Protein AF-A0A3Z6QTY6-F1 (afdb_monomer_lite)

Radius of gyration: 16.27 Å; chains: 1; bounding box: 41×30×44 Å

Structure (mmCIF, N/CA/C/O backbone):
data_AF-A0A3Z6QTY6-F1
#
_entry.id   AF-A0A3Z6QTY6-F1
#
loop_
_atom_site.group_PDB
_atom_site.id
_atom_site.type_symbol
_atom_site.label_atom_id
_atom_site.label_alt_id
_atom_site.label_comp_id
_atom_site.label_asym_id
_atom_site.label_entity_id
_atom_site.label_seq_id
_atom_site.pdbx_PDB_ins_code
_atom_site.Cartn_x
_atom_site.Cartn_y
_atom_site.Cartn_z
_atom_site.occupancy
_atom_site.B_iso_or_equiv
_atom_site.auth_seq_id
_atom_site.auth_comp_id
_atom_site.auth_asym_id
_atom_site.auth_atom_id
_atom_site.pdbx_PDB_model_num
ATOM 1 N N . MET A 1 1 ? -10.763 -1.299 5.923 1.00 86.25 1 MET A N 1
ATOM 2 C CA . MET A 1 1 ? -10.414 -2.490 5.107 1.00 86.25 1 MET A CA 1
ATOM 3 C C . MET A 1 1 ? -10.251 -2.168 3.622 1.00 86.25 1 MET A C 1
ATOM 5 O O . MET A 1 1 ? -9.162 -2.380 3.117 1.00 86.25 1 MET A O 1
ATOM 9 N N . ILE A 1 2 ? -11.251 -1.582 2.944 1.00 91.81 2 ILE A N 1
ATOM 10 C CA . ILE A 1 2 ? -11.185 -1.235 1.501 1.00 91.81 2 ILE A CA 1
ATOM 11 C C . ILE A 1 2 ? -9.894 -0.488 1.117 1.00 91.81 2 ILE A C 1
ATOM 13 O O . ILE A 1 2 ? -9.228 -0.863 0.162 1.00 91.81 2 ILE A O 1
ATOM 17 N N . ARG A 1 3 ? -9.487 0.508 1.915 1.00 92.56 3 ARG A N 1
ATOM 18 C CA . ARG A 1 3 ? -8.241 1.267 1.697 1.00 92.56 3 ARG A CA 1
ATOM 19 C C . ARG A 1 3 ? -6.980 0.387 1.667 1.00 92.56 3 ARG A C 1
ATOM 21 O O . ARG A 1 3 ? -6.098 0.636 0.862 1.00 92.56 3 ARG A O 1
ATOM 28 N N . LEU A 1 4 ? -6.897 -0.646 2.511 1.00 95.50 4 LEU A N 1
ATOM 29 C CA . LEU A 1 4 ? -5.756 -1.575 2.525 1.00 95.50 4 LEU A CA 1
ATOM 30 C C . LEU A 1 4 ? -5.748 -2.474 1.282 1.00 95.50 4 LEU A C 1
ATOM 32 O O . LEU A 1 4 ? -4.689 -2.709 0.714 1.00 95.50 4 LEU A O 1
ATOM 36 N N . ILE A 1 5 ? -6.925 -2.923 0.836 1.00 96.12 5 ILE A N 1
ATOM 37 C CA . ILE A 1 5 ? -7.081 -3.712 -0.396 1.00 96.12 5 ILE A CA 1
ATOM 38 C C . ILE A 1 5 ? -6.661 -2.885 -1.617 1.00 96.12 5 ILE A C 1
ATOM 40 O O . ILE A 1 5 ? -5.994 -3.395 -2.515 1.00 96.12 5 ILE A O 1
ATOM 44 N N . GLU A 1 6 ? -7.013 -1.599 -1.652 1.00 97.00 6 GLU A N 1
ATOM 45 C CA . GLU A 1 6 ? -6.607 -0.718 -2.748 1.00 97.00 6 GLU A CA 1
ATOM 46 C C . GLU A 1 6 ? -5.093 -0.446 -2.734 1.00 97.00 6 GLU A C 1
ATOM 48 O O . GLU A 1 6 ? -4.463 -0.517 -3.788 1.00 97.00 6 GLU A O 1
ATOM 53 N N . ILE A 1 7 ? -4.483 -0.217 -1.561 1.00 97.94 7 ILE A N 1
ATOM 54 C CA . ILE A 1 7 ? -3.017 -0.122 -1.428 1.00 97.94 7 ILE A CA 1
ATOM 55 C C . ILE A 1 7 ? -2.346 -1.399 -1.948 1.00 97.94 7 ILE A C 1
ATOM 57 O O . ILE A 1 7 ? -1.421 -1.308 -2.753 1.00 97.94 7 ILE A O 1
ATOM 61 N N . TYR A 1 8 ? -2.832 -2.572 -1.531 1.00 97.69 8 TYR A N 1
ATOM 62 C CA . TYR A 1 8 ? -2.327 -3.867 -1.991 1.00 97.69 8 TYR A CA 1
ATOM 63 C C . TYR A 1 8 ? -2.406 -3.993 -3.516 1.00 97.69 8 TYR A C 1
ATOM 65 O O . TYR A 1 8 ? -1.406 -4.249 -4.177 1.00 97.69 8 TYR A O 1
ATOM 73 N N . SER A 1 9 ? -3.578 -3.711 -4.088 1.00 97.44 9 SER A N 1
ATOM 74 C CA . SER A 1 9 ? -3.812 -3.807 -5.534 1.00 97.44 9 SER A CA 1
ATOM 75 C C . SER A 1 9 ? -2.893 -2.877 -6.334 1.00 97.44 9 SER A C 1
ATOM 77 O O . SER A 1 9 ? -2.427 -3.232 -7.416 1.00 97.44 9 SER A O 1
ATOM 79 N N . ARG A 1 10 ? -2.612 -1.676 -5.812 1.00 97.31 10 ARG A N 1
ATOM 80 C CA . ARG A 1 10 ? -1.684 -0.732 -6.449 1.00 97.31 10 ARG A CA 1
ATOM 81 C C . ARG A 1 10 ? -0.230 -1.186 -6.336 1.00 97.31 10 ARG A C 1
ATOM 83 O O . ARG A 1 10 ? 0.507 -1.005 -7.301 1.00 97.31 10 ARG A O 1
ATOM 90 N N . LEU A 1 11 ? 0.174 -1.785 -5.214 1.00 96.62 11 LEU A N 1
ATOM 91 C CA . LEU A 1 11 ? 1.508 -2.376 -5.065 1.00 96.62 11 LEU A CA 1
ATOM 92 C C . LEU A 1 11 ? 1.722 -3.532 -6.043 1.00 96.62 11 LEU A C 1
ATOM 94 O O . LEU A 1 11 ? 2.727 -3.534 -6.743 1.00 96.62 11 LEU A O 1
ATOM 98 N N . GLU A 1 12 ? 0.761 -4.447 -6.161 1.00 97.12 12 GLU A N 1
ATOM 99 C CA . GLU A 1 12 ? 0.795 -5.551 -7.135 1.00 97.12 12 GLU A CA 1
ATOM 100 C C . GLU A 1 12 ? 0.923 -5.034 -8.577 1.00 97.12 12 GLU A C 1
ATOM 102 O O . GLU A 1 12 ? 1.688 -5.561 -9.382 1.00 97.12 12 GLU A O 1
ATOM 107 N N . ALA A 1 13 ? 0.227 -3.943 -8.915 1.00 96.06 13 ALA A N 1
ATOM 108 C CA . ALA A 1 13 ? 0.350 -3.320 -10.232 1.00 96.06 13 ALA A CA 1
ATOM 109 C C . ALA A 1 13 ? 1.740 -2.699 -10.478 1.00 96.06 13 ALA A C 1
ATOM 111 O O . ALA A 1 13 ? 2.226 -2.708 -11.613 1.00 96.06 13 ALA A O 1
ATOM 112 N N . VAL A 1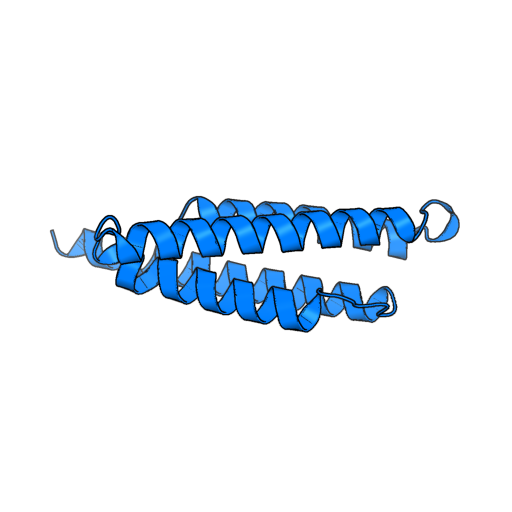 14 ? 2.375 -2.142 -9.440 1.00 94.56 14 VAL A N 1
ATOM 113 C CA . VAL A 1 14 ? 3.758 -1.645 -9.512 1.00 94.56 14 VAL A CA 1
ATOM 114 C C . VAL A 1 14 ? 4.733 -2.812 -9.657 1.00 94.56 14 VAL A C 1
ATOM 116 O O . VAL A 1 14 ? 5.593 -2.754 -10.532 1.00 94.56 14 VAL A O 1
ATOM 119 N N . ASP A 1 15 ? 4.568 -3.874 -8.869 1.00 95.31 15 ASP A N 1
ATOM 120 C CA . ASP A 1 15 ? 5.408 -5.074 -8.909 1.00 95.31 15 ASP A CA 1
ATOM 121 C C . ASP A 1 15 ? 5.360 -5.763 -10.274 1.00 95.31 15 ASP A C 1
ATOM 123 O O . ASP A 1 15 ? 6.396 -5.970 -10.903 1.00 95.31 15 ASP A O 1
ATOM 127 N N . GLY A 1 16 ? 4.157 -5.994 -10.810 1.00 93.69 16 GLY A N 1
ATOM 128 C CA . GLY A 1 16 ? 3.985 -6.581 -12.136 1.00 93.69 16 GLY A CA 1
ATOM 129 C C . GLY A 1 16 ? 4.635 -5.742 -13.240 1.00 93.69 16 GLY A C 1
ATOM 130 O O . GLY A 1 16 ? 5.260 -6.283 -14.152 1.00 93.69 16 GLY A O 1
ATOM 131 N N . PHE A 1 17 ? 4.556 -4.411 -13.147 1.00 92.25 17 PHE A N 1
ATOM 132 C CA . PHE A 1 17 ? 5.255 -3.533 -14.087 1.00 92.25 17 PHE A CA 1
ATOM 133 C C . PHE A 1 17 ? 6.778 -3.633 -13.941 1.00 92.25 17 PHE A C 1
ATOM 135 O O . PHE A 1 17 ? 7.501 -3.664 -14.937 1.00 92.25 17 PHE A O 1
ATOM 142 N N . LEU A 1 18 ? 7.271 -3.716 -12.710 1.00 91.75 18 LEU A N 1
ATOM 143 C CA . LEU A 1 18 ? 8.693 -3.805 -12.414 1.00 91.75 18 LEU A CA 1
ATOM 144 C C . LEU A 1 18 ? 9.282 -5.154 -12.862 1.00 91.75 18 LEU A C 1
ATOM 146 O O . LEU A 1 18 ? 10.363 -5.186 -13.450 1.00 91.75 18 LEU A O 1
ATOM 150 N N . ALA A 1 19 ? 8.535 -6.248 -12.709 1.00 92.19 19 ALA A N 1
ATOM 151 C CA . ALA A 1 19 ? 8.886 -7.560 -13.243 1.00 92.19 19 ALA A CA 1
ATOM 152 C C . ALA A 1 19 ? 9.035 -7.539 -14.775 1.00 92.19 19 ALA A C 1
ATOM 154 O O . ALA A 1 19 ? 10.005 -8.083 -15.306 1.00 92.19 19 ALA A O 1
ATOM 155 N N . LEU A 1 20 ? 8.130 -6.859 -15.492 1.00 90.81 20 LEU A N 1
ATOM 156 C CA . LEU A 1 20 ? 8.240 -6.680 -16.946 1.00 90.81 20 LEU A CA 1
ATOM 157 C C . LEU A 1 20 ? 9.491 -5.882 -17.334 1.00 90.81 20 LEU A C 1
ATOM 159 O O . LEU A 1 20 ? 10.190 -6.256 -18.276 1.00 90.81 20 LEU A O 1
ATOM 163 N N . MET A 1 21 ? 9.808 -4.819 -16.588 1.00 90.31 21 MET A N 1
ATOM 164 C CA . MET A 1 21 ? 11.025 -4.033 -16.811 1.00 90.31 21 MET A CA 1
ATOM 165 C C . MET A 1 21 ? 12.300 -4.854 -16.610 1.00 90.31 21 MET A C 1
ATOM 167 O O . MET A 1 21 ? 13.227 -4.735 -17.403 1.00 90.31 21 MET A O 1
ATOM 171 N N . LEU A 1 22 ? 12.349 -5.701 -15.579 1.00 89.06 22 LEU A N 1
ATOM 172 C CA . LEU A 1 22 ? 13.498 -6.573 -15.323 1.00 89.06 22 LEU A CA 1
ATOM 173 C C . LEU A 1 22 ? 13.672 -7.644 -16.409 1.00 89.06 22 LEU A C 1
ATOM 175 O O . LEU A 1 22 ? 14.800 -8.017 -16.721 1.00 89.06 22 LEU A O 1
ATOM 179 N N . GLN A 1 23 ? 12.575 -8.128 -16.999 1.00 89.81 23 GLN A N 1
ATOM 180 C CA . GLN A 1 23 ? 12.619 -9.102 -18.094 1.00 89.81 23 GLN A CA 1
ATOM 181 C C . GLN A 1 23 ? 13.013 -8.475 -19.437 1.00 89.81 23 GLN A C 1
ATOM 183 O O . GLN A 1 23 ? 13.622 -9.149 -20.267 1.00 89.81 23 GLN A O 1
ATOM 188 N N . GLN A 1 24 ? 12.643 -7.214 -19.678 1.00 87.62 24 GLN A N 1
ATOM 189 C CA . GLN A 1 24 ? 12.826 -6.542 -20.968 1.00 87.62 24 GLN A CA 1
ATOM 190 C C . GLN A 1 24 ? 13.324 -5.097 -20.796 1.00 87.62 24 GLN A C 1
ATOM 192 O O . GLN A 1 24 ? 12.636 -4.158 -21.205 1.00 87.62 24 GLN A O 1
ATOM 197 N N . PRO A 1 25 ? 14.519 -4.882 -20.219 1.00 80.94 25 PRO A N 1
ATOM 198 C CA . PRO A 1 25 ? 14.984 -3.548 -19.831 1.00 80.94 25 PRO A CA 1
ATOM 199 C C . PRO A 1 25 ? 15.069 -2.565 -21.005 1.00 80.94 25 PRO A C 1
ATOM 201 O O . PRO A 1 25 ? 14.819 -1.378 -20.827 1.00 80.94 25 PRO A O 1
ATOM 204 N N . GLU A 1 26 ? 15.335 -3.046 -22.223 1.00 83.88 26 GLU A N 1
ATOM 205 C CA . GLU A 1 26 ? 15.425 -2.191 -23.417 1.00 83.88 26 GLU A CA 1
ATOM 206 C C . GLU A 1 26 ? 14.071 -1.631 -23.888 1.00 83.88 26 GLU A C 1
ATOM 208 O O . GLU A 1 26 ? 14.025 -0.616 -24.584 1.00 83.88 26 GLU A O 1
ATOM 213 N N . ASN A 1 27 ? 12.957 -2.247 -23.477 1.00 82.06 27 ASN A N 1
ATOM 214 C CA . ASN A 1 27 ? 11.608 -1.861 -23.901 1.00 82.06 27 ASN A CA 1
ATOM 215 C C . ASN A 1 27 ? 10.948 -0.827 -22.976 1.00 82.06 27 ASN A C 1
ATOM 217 O O . ASN A 1 27 ? 9.880 -0.303 -23.303 1.00 82.06 27 ASN A O 1
ATOM 221 N N . TYR A 1 28 ? 11.561 -0.508 -21.833 1.00 82.38 28 TYR A N 1
ATOM 222 C CA . TYR A 1 28 ? 10.953 0.348 -20.820 1.00 82.38 28 TYR A CA 1
ATOM 223 C C . TYR A 1 28 ? 11.860 1.502 -20.410 1.00 82.38 28 TYR A C 1
ATOM 225 O O . TYR A 1 28 ? 13.038 1.342 -20.113 1.00 82.38 28 TYR A O 1
ATOM 233 N N . ARG A 1 29 ? 11.275 2.700 -20.330 1.00 80.62 29 ARG A N 1
ATOM 234 C CA . ARG A 1 29 ? 11.968 3.882 -19.807 1.00 80.62 29 ARG A CA 1
ATOM 235 C C . ARG A 1 29 ? 11.867 3.906 -18.285 1.00 80.62 29 ARG A C 1
ATOM 237 O O . ARG A 1 29 ? 10.756 3.904 -17.760 1.00 80.62 29 ARG A O 1
ATOM 244 N N . GLU A 1 30 ? 12.999 4.047 -17.597 1.00 80.38 30 GLU A N 1
ATOM 245 C CA . GLU A 1 30 ? 13.078 4.163 -16.126 1.00 80.38 30 GLU A CA 1
ATOM 246 C C . GLU A 1 30 ? 12.156 5.244 -15.548 1.00 80.38 30 GLU A C 1
ATOM 248 O O . GLU A 1 30 ? 11.557 5.071 -14.489 1.00 80.38 30 GLU A O 1
ATOM 253 N N . ARG A 1 31 ? 11.944 6.339 -16.284 1.00 84.50 31 ARG A N 1
ATOM 254 C CA . ARG A 1 31 ? 11.013 7.394 -15.867 1.00 84.50 31 ARG A CA 1
ATOM 255 C C . ARG A 1 31 ? 9.592 6.876 -15.601 1.00 84.50 31 ARG A C 1
ATOM 257 O O . ARG A 1 31 ? 8.924 7.384 -14.712 1.00 84.50 31 ARG A O 1
ATOM 264 N N . ILE A 1 32 ? 9.132 5.855 -16.329 1.00 87.38 32 ILE A N 1
ATOM 265 C CA . ILE A 1 32 ? 7.766 5.334 -16.183 1.00 87.38 32 ILE A CA 1
ATOM 266 C C . ILE A 1 32 ? 7.578 4.657 -14.821 1.00 87.38 32 ILE A C 1
ATOM 268 O O . ILE A 1 32 ? 6.532 4.838 -14.198 1.00 87.38 32 ILE A O 1
ATOM 272 N N . ILE A 1 33 ? 8.564 3.888 -14.341 1.00 89.12 33 ILE A N 1
ATOM 273 C CA . ILE A 1 33 ? 8.464 3.275 -13.009 1.00 89.12 33 ILE A CA 1
ATOM 274 C C . ILE A 1 33 ? 8.555 4.338 -11.914 1.00 89.12 33 ILE A C 1
ATOM 276 O O . ILE A 1 33 ? 7.790 4.279 -10.955 1.00 89.12 33 ILE A O 1
ATOM 280 N N . HIS A 1 34 ? 9.401 5.354 -12.094 1.00 88.19 34 HIS A N 1
ATOM 281 C CA . HIS A 1 34 ? 9.482 6.475 -11.162 1.00 88.19 34 HIS A CA 1
ATOM 282 C C . HIS A 1 34 ? 8.137 7.209 -11.036 1.00 88.19 34 HIS A C 1
ATOM 284 O O . HIS A 1 34 ? 7.641 7.385 -9.928 1.00 88.19 34 HIS A O 1
ATOM 290 N N . ASP A 1 35 ? 7.497 7.564 -12.154 1.00 90.88 35 ASP A N 1
ATOM 291 C CA . ASP A 1 35 ? 6.199 8.253 -12.143 1.00 90.88 35 ASP A CA 1
ATOM 292 C C . ASP A 1 35 ? 5.105 7.400 -11.467 1.00 90.88 35 ASP A C 1
ATOM 294 O O . ASP A 1 35 ? 4.270 7.919 -10.723 1.00 90.88 35 ASP A O 1
ATOM 298 N N . ARG A 1 36 ? 5.134 6.071 -11.655 1.00 92.56 36 ARG A N 1
ATOM 299 C CA . ARG A 1 36 ? 4.228 5.138 -10.960 1.00 92.56 36 ARG A CA 1
ATOM 300 C C . ARG A 1 36 ? 4.471 5.099 -9.453 1.00 92.56 36 AR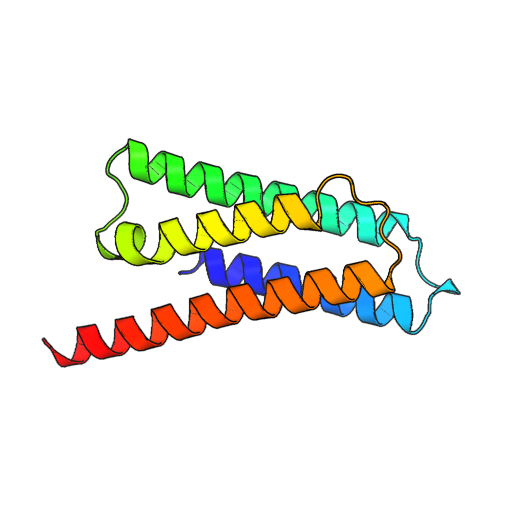G A C 1
ATOM 302 O O . ARG A 1 36 ? 3.505 5.064 -8.694 1.00 92.56 36 ARG A O 1
ATOM 309 N N . ILE A 1 37 ? 5.731 5.107 -9.023 1.00 93.44 37 ILE A N 1
ATOM 310 C CA . ILE A 1 37 ? 6.092 5.123 -7.601 1.00 93.44 37 ILE A CA 1
ATOM 311 C C . ILE A 1 37 ? 5.660 6.428 -6.953 1.00 93.44 37 ILE A C 1
ATOM 313 O O . ILE A 1 37 ? 5.035 6.387 -5.899 1.00 93.44 37 ILE A O 1
ATOM 317 N N . VAL A 1 38 ? 5.932 7.568 -7.593 1.00 94.06 38 VAL A N 1
ATOM 318 C CA . VAL A 1 38 ? 5.493 8.879 -7.099 1.00 94.06 38 VAL A CA 1
ATOM 319 C C . VAL A 1 38 ? 3.976 8.893 -6.926 1.00 94.06 38 VAL A C 1
ATOM 321 O O . VAL A 1 38 ? 3.495 9.173 -5.831 1.00 94.06 38 VAL A O 1
ATOM 324 N N . GLY A 1 39 ? 3.221 8.475 -7.947 1.00 95.12 39 GLY A N 1
ATOM 325 C CA . GLY A 1 39 ? 1.761 8.403 -7.848 1.00 95.12 39 GLY A CA 1
ATOM 326 C C . GLY A 1 39 ? 1.259 7.423 -6.777 1.00 95.12 39 GLY A C 1
ATOM 327 O O . GLY A 1 39 ? 0.198 7.631 -6.186 1.00 95.12 39 GLY A O 1
ATOM 328 N N . PHE A 1 40 ? 2.009 6.354 -6.491 1.00 96.44 40 PHE A N 1
ATOM 329 C CA . PHE A 1 40 ? 1.694 5.441 -5.394 1.00 96.44 40 PHE A CA 1
ATOM 330 C C . PHE A 1 40 ? 1.953 6.073 -4.018 1.00 96.44 40 PHE A C 1
ATOM 332 O O . PHE A 1 40 ? 1.084 5.991 -3.150 1.00 96.44 40 PHE A O 1
ATOM 339 N N . VAL A 1 4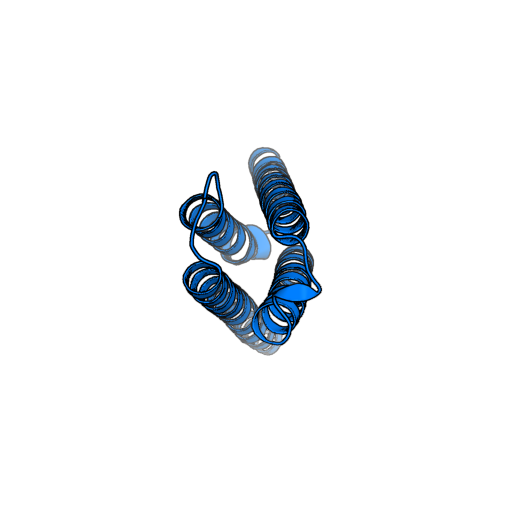1 ? 3.095 6.739 -3.826 1.00 96.69 41 VAL A N 1
ATOM 340 C CA . VAL A 1 41 ? 3.428 7.456 -2.582 1.00 96.69 41 VAL A CA 1
ATOM 341 C C . VAL A 1 41 ? 2.376 8.528 -2.290 1.00 96.69 41 VAL A C 1
ATOM 343 O O . VAL A 1 41 ? 1.796 8.530 -1.206 1.00 96.69 41 VAL A O 1
ATOM 346 N N . GLU A 1 42 ? 2.037 9.359 -3.281 1.00 96.88 42 GLU A N 1
ATOM 347 C CA . GLU A 1 42 ? 1.009 10.404 -3.158 1.00 96.88 42 GLU A CA 1
ATOM 348 C C . GLU A 1 42 ? -0.361 9.831 -2.765 1.00 96.88 42 GLU A C 1
ATOM 350 O O . GLU A 1 42 ? -1.091 10.399 -1.945 1.00 96.88 42 GLU A O 1
ATOM 355 N N . TYR A 1 43 ? -0.721 8.674 -3.325 1.00 97.69 43 TYR A N 1
ATOM 356 C CA . TYR A 1 43 ? -1.952 7.987 -2.957 1.00 97.69 43 TYR A CA 1
ATOM 357 C C . TYR A 1 43 ? -1.929 7.521 -1.494 1.00 97.69 43 TYR A C 1
ATOM 359 O O . TYR A 1 43 ? -2.898 7.739 -0.764 1.00 97.69 43 TYR A O 1
ATOM 367 N N . VAL A 1 44 ? -0.831 6.912 -1.037 1.00 97.75 44 VAL A N 1
ATOM 368 C CA . VAL A 1 44 ? -0.698 6.455 0.354 1.00 97.75 44 VAL A CA 1
ATOM 369 C C . VAL A 1 44 ? -0.723 7.639 1.329 1.00 97.75 44 VAL A C 1
ATOM 371 O O . VAL A 1 44 ? -1.393 7.558 2.362 1.00 97.75 44 VAL A O 1
ATOM 374 N N . ASP A 1 45 ? -0.091 8.763 0.985 1.00 98.06 45 ASP A N 1
ATOM 375 C CA . ASP A 1 45 ? -0.160 10.013 1.753 1.00 98.06 45 ASP A CA 1
ATOM 376 C C . ASP A 1 45 ? -1.599 10.533 1.879 1.00 98.06 45 ASP A C 1
ATOM 378 O O . ASP A 1 45 ? -2.045 10.912 2.972 1.00 98.06 45 ASP A O 1
ATOM 382 N N . SER A 1 46 ? -2.354 10.508 0.777 1.00 97.88 46 SER A N 1
ATOM 383 C CA . SER A 1 46 ? -3.769 10.888 0.750 1.00 97.88 46 SER A CA 1
ATOM 384 C C . SER A 1 46 ? -4.614 9.989 1.656 1.00 97.88 46 SER A C 1
ATOM 386 O O . SER A 1 46 ? -5.399 10.478 2.476 1.00 97.88 46 SER A O 1
ATOM 388 N N . VAL A 1 47 ? -4.413 8.670 1.575 1.00 97.81 47 VAL A N 1
ATOM 389 C CA . VAL A 1 47 ? -5.115 7.691 2.412 1.00 97.81 47 VAL A CA 1
ATOM 390 C C . VAL A 1 47 ? -4.805 7.909 3.892 1.00 97.81 47 VAL A C 1
ATOM 392 O O . VAL A 1 47 ? -5.732 7.966 4.705 1.00 97.81 47 VAL A O 1
ATOM 395 N N . ASN A 1 48 ? -3.528 8.066 4.248 1.00 98.12 48 ASN A N 1
ATOM 396 C CA . ASN A 1 48 ? -3.107 8.310 5.624 1.00 98.12 48 ASN A CA 1
ATOM 397 C C . ASN A 1 48 ? -3.733 9.600 6.176 1.00 98.12 48 ASN A C 1
ATOM 399 O O . ASN A 1 48 ? -4.348 9.593 7.246 1.00 98.12 48 ASN A O 1
ATOM 403 N N . SER A 1 49 ? -3.676 10.684 5.401 1.00 97.75 49 SER A N 1
ATOM 404 C CA . SER A 1 49 ? -4.282 11.970 5.762 1.00 97.75 49 SER A CA 1
ATOM 405 C C . SER A 1 49 ? -5.795 11.861 5.965 1.00 97.75 49 SER A C 1
ATOM 407 O O . SER A 1 49 ? -6.332 12.405 6.932 1.00 97.75 49 SER A O 1
ATOM 409 N N . ALA A 1 50 ? -6.493 11.122 5.099 1.00 96.75 50 ALA A N 1
ATOM 410 C CA . ALA A 1 50 ? -7.934 10.917 5.204 1.00 96.75 50 ALA A CA 1
ATOM 411 C C . ALA A 1 50 ? -8.323 10.127 6.465 1.00 96.75 50 ALA A C 1
ATOM 413 O O . ALA A 1 50 ? -9.278 10.498 7.151 1.00 96.75 50 ALA A O 1
ATOM 414 N N . VAL A 1 51 ? -7.588 9.060 6.795 1.00 96.00 51 VAL A N 1
ATOM 415 C CA . VAL A 1 51 ? -7.853 8.233 7.987 1.00 96.00 51 VAL A CA 1
ATOM 416 C C . VAL A 1 51 ? -7.587 9.037 9.265 1.00 96.00 51 VAL A C 1
ATOM 418 O O . VAL A 1 51 ? -8.431 9.065 10.161 1.00 96.00 51 VAL A O 1
ATOM 421 N N . TRP A 1 52 ? -6.473 9.770 9.334 1.00 96.69 52 TRP A N 1
ATOM 422 C CA . TRP A 1 52 ? -6.183 10.656 10.466 1.00 96.69 52 TRP A CA 1
ATOM 423 C C . TRP A 1 52 ? -7.184 11.805 10.597 1.00 96.69 52 TRP A C 1
ATOM 425 O O . TRP A 1 52 ? -7.564 12.171 11.710 1.00 96.69 52 TRP A O 1
ATOM 435 N N . GLY A 1 53 ? -7.650 12.359 9.476 1.00 97.19 53 GLY A N 1
ATOM 436 C CA . GLY A 1 53 ? -8.718 13.357 9.462 1.00 97.19 53 GLY A CA 1
ATOM 437 C C . GLY A 1 53 ? -10.013 12.823 10.076 1.00 97.19 53 GLY A C 1
ATOM 438 O O . GLY A 1 53 ? -10.626 13.498 10.902 1.00 97.19 53 GLY A O 1
ATOM 439 N N . GLN A 1 54 ? -10.397 11.587 9.741 1.00 95.62 54 GLN A N 1
ATOM 440 C CA . GLN A 1 54 ? -11.550 10.917 10.349 1.00 95.62 54 GLN A CA 1
ATOM 441 C C . GLN A 1 54 ? -11.347 10.674 11.848 1.00 95.62 54 GLN A C 1
ATOM 443 O O . GLN A 1 54 ? -12.269 10.930 12.622 1.00 95.62 54 GLN A O 1
ATOM 448 N N . GLN A 1 55 ? -10.148 10.261 12.269 1.00 95.81 55 GLN A N 1
ATOM 449 C CA . GLN A 1 55 ? -9.836 10.048 13.685 1.00 95.81 55 GLN A CA 1
ATOM 450 C C . GLN A 1 55 ? -9.984 11.335 14.502 1.00 95.81 55 GLN A C 1
ATOM 452 O O . GLN A 1 55 ? -10.642 11.343 15.538 1.00 95.81 55 GLN A O 1
ATOM 457 N N . ARG A 1 56 ? -9.423 12.451 14.019 1.00 95.81 56 ARG A N 1
ATOM 458 C CA . ARG A 1 56 ? -9.509 13.757 14.699 1.00 95.81 56 ARG A CA 1
ATOM 459 C C . ARG A 1 56 ? -10.942 14.269 14.829 1.00 95.81 56 ARG A C 1
ATOM 461 O O . ARG A 1 56 ? -11.244 15.006 15.758 1.00 95.81 56 ARG A O 1
ATOM 468 N N . GLN A 1 57 ? -11.813 13.885 13.900 1.00 96.12 57 GLN A N 1
ATOM 469 C CA . GLN A 1 57 ? -13.234 14.231 13.921 1.00 96.12 57 GLN A CA 1
ATOM 470 C C . GLN A 1 57 ? -14.084 13.242 14.736 1.00 96.12 57 GLN A C 1
ATOM 472 O O . GLN A 1 57 ? -15.301 13.402 14.769 1.00 96.12 57 GLN A O 1
ATOM 477 N N . GLY A 1 58 ? -13.485 12.208 15.343 1.00 94.88 58 GLY A N 1
ATOM 478 C CA . GLY A 1 58 ? -14.221 11.160 16.058 1.00 94.88 58 GLY A CA 1
ATOM 479 C C . GLY A 1 58 ? -15.110 10.305 15.147 1.00 94.88 58 GLY A C 1
ATOM 480 O O . GLY A 1 58 ? -16.136 9.803 15.588 1.00 94.88 58 GLY A O 1
ATOM 481 N N . LYS A 1 59 ? -14.758 10.184 13.859 1.00 95.19 59 LYS A N 1
ATOM 482 C CA . LYS A 1 59 ? -15.548 9.475 12.834 1.00 95.19 59 LYS A CA 1
ATOM 483 C C . LYS A 1 59 ? -15.065 8.053 12.542 1.00 95.19 59 LYS A C 1
ATOM 485 O O . LYS A 1 59 ? -15.676 7.382 11.714 1.00 95.19 59 LYS A O 1
ATOM 490 N N . LEU A 1 60 ? -13.967 7.605 13.152 1.00 93.56 60 LEU A N 1
ATOM 491 C CA . LEU A 1 60 ? -13.548 6.205 13.061 1.00 93.56 60 LEU A CA 1
ATOM 492 C C . LEU A 1 60 ? -14.296 5.380 14.102 1.00 93.56 60 LEU A C 1
ATOM 494 O O . LEU A 1 60 ? -14.430 5.793 15.251 1.00 93.56 60 LEU A O 1
ATOM 498 N N . CYS A 1 61 ? -14.764 4.201 13.703 1.00 91.69 61 CYS A N 1
ATOM 499 C CA . CYS A 1 61 ? -15.299 3.234 14.651 1.00 91.69 61 CYS A CA 1
ATOM 500 C C . CYS A 1 61 ? -14.165 2.590 15.468 1.00 91.69 61 CYS A C 1
ATOM 502 O O . CYS A 1 61 ? -12.983 2.696 15.118 1.00 91.69 61 CYS A O 1
ATOM 504 N N . ASP A 1 62 ? -14.517 1.871 16.534 1.00 92.38 62 ASP A N 1
ATOM 505 C CA . ASP A 1 62 ? -13.540 1.184 17.390 1.00 92.38 62 ASP A CA 1
ATOM 506 C C . ASP A 1 62 ? -12.691 0.180 16.606 1.00 92.38 62 ASP A C 1
ATOM 508 O O . ASP A 1 62 ? -11.483 0.067 16.822 1.00 92.38 62 ASP A O 1
ATOM 512 N N . PHE A 1 63 ? -13.307 -0.515 15.646 1.00 90.94 63 PHE A N 1
ATOM 513 C CA . PHE A 1 63 ? -12.602 -1.440 14.766 1.00 90.94 63 PHE A CA 1
ATOM 514 C C . PHE A 1 63 ? -11.556 -0.717 13.909 1.00 90.94 63 PHE A C 1
ATOM 516 O O . PHE A 1 63 ? -10.399 -1.137 13.859 1.00 90.94 63 PHE A O 1
ATO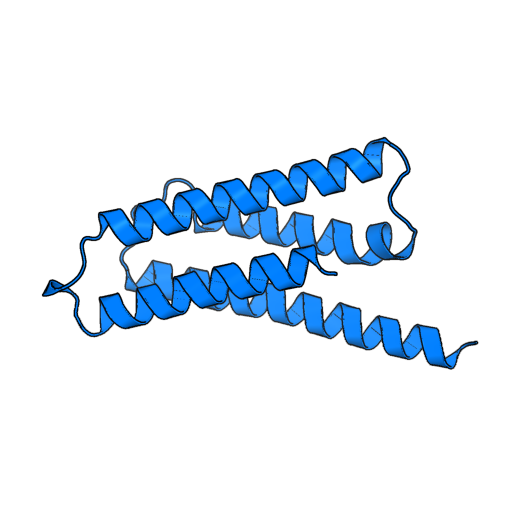M 523 N N . ASP A 1 64 ? -11.931 0.392 13.269 1.00 92.94 64 ASP A N 1
ATOM 524 C CA . ASP A 1 64 ? -11.013 1.157 12.428 1.00 92.94 64 ASP A CA 1
ATOM 525 C C . ASP A 1 64 ? -9.884 1.780 13.253 1.00 92.94 64 ASP A C 1
ATOM 527 O O . ASP A 1 64 ? -8.724 1.712 12.850 1.00 92.94 64 ASP A O 1
ATOM 531 N N . THR A 1 65 ? -10.198 2.310 14.435 1.00 94.19 65 THR A N 1
ATOM 532 C CA . THR A 1 65 ? -9.210 2.855 15.377 1.00 94.19 65 THR A CA 1
ATOM 533 C C . THR A 1 65 ? -8.216 1.788 15.831 1.00 94.19 65 THR A C 1
ATOM 535 O O . THR A 1 65 ? -7.015 2.044 15.897 1.00 94.19 65 THR A O 1
ATOM 538 N N . ARG A 1 66 ? -8.697 0.577 16.129 1.00 92.81 66 ARG A N 1
ATOM 539 C CA . ARG A 1 66 ? -7.868 -0.512 16.657 1.00 92.81 66 ARG A CA 1
ATOM 540 C C . ARG A 1 66 ? -7.028 -1.209 15.592 1.00 92.81 66 ARG A C 1
ATOM 542 O O . ARG A 1 66 ? -5.945 -1.696 15.911 1.00 92.81 66 ARG A O 1
ATOM 549 N N . TYR A 1 67 ? -7.525 -1.299 14.360 1.00 93.50 67 TYR A N 1
ATOM 550 C CA . TYR A 1 67 ? -6.934 -2.165 13.339 1.00 93.50 67 TYR A CA 1
ATOM 551 C C . TYR A 1 67 ? -6.550 -1.445 12.045 1.00 93.50 67 TYR A C 1
ATOM 553 O O . TYR A 1 67 ? -5.485 -1.724 11.500 1.00 93.50 67 TYR A O 1
ATOM 561 N N . ILE A 1 68 ? -7.377 -0.524 11.540 1.00 94.50 68 ILE A N 1
ATOM 562 C CA . ILE A 1 68 ? -7.125 0.127 10.244 1.00 94.50 68 ILE A CA 1
ATOM 563 C C . ILE A 1 68 ? -6.146 1.290 10.382 1.00 94.50 68 ILE A C 1
ATOM 565 O O . ILE A 1 68 ? -5.194 1.371 9.611 1.00 94.50 68 ILE A O 1
ATOM 569 N N . LEU A 1 69 ? -6.352 2.179 11.354 1.00 95.75 69 LEU A N 1
ATOM 570 C CA . LEU A 1 69 ? -5.496 3.345 11.568 1.00 95.75 69 LEU A CA 1
ATOM 571 C C . LEU A 1 69 ? -4.025 2.959 11.840 1.00 95.75 69 LEU A C 1
ATOM 573 O O . LEU A 1 69 ? -3.154 3.541 11.185 1.00 95.75 69 LEU A O 1
ATOM 577 N N . PRO A 1 70 ? -3.711 1.975 12.713 1.00 96.44 70 PRO A N 1
ATOM 578 C CA . PRO A 1 70 ? -2.329 1.546 12.925 1.00 96.44 70 PRO A CA 1
ATOM 579 C C . PRO A 1 70 ? -1.701 0.942 11.667 1.00 96.44 70 PRO A C 1
ATOM 581 O O . PRO A 1 70 ? -0.589 1.319 11.310 1.00 96.44 70 PRO A O 1
ATOM 584 N N . ALA A 1 71 ? -2.435 0.078 10.953 1.00 97.50 71 ALA A N 1
ATOM 585 C CA . ALA A 1 71 ? -1.954 -0.548 9.722 1.00 97.50 71 ALA A CA 1
ATOM 586 C C . ALA A 1 71 ? -1.608 0.498 8.653 1.00 97.50 71 ALA A C 1
ATOM 588 O O . ALA A 1 71 ? -0.512 0.487 8.101 1.00 97.50 71 ALA A O 1
ATOM 589 N N . ILE A 1 72 ? -2.518 1.446 8.399 1.00 98.00 72 ILE A N 1
ATOM 590 C CA . ILE A 1 72 ? -2.290 2.535 7.441 1.00 98.00 72 ILE A CA 1
ATOM 591 C C . ILE A 1 72 ? -1.102 3.405 7.858 1.00 98.00 72 ILE A C 1
ATOM 593 O O . ILE A 1 72 ? -0.303 3.769 7.000 1.00 98.00 72 ILE A O 1
ATOM 597 N N . SER A 1 73 ? -0.958 3.715 9.149 1.00 97.94 73 SER A N 1
ATOM 598 C CA . SER A 1 73 ? 0.146 4.556 9.631 1.00 97.94 73 SER A CA 1
ATOM 599 C C . SER A 1 73 ? 1.509 3.881 9.448 1.00 97.94 73 SER A C 1
ATOM 601 O O . SER A 1 73 ? 2.464 4.538 9.039 1.00 97.94 73 SER A O 1
ATOM 603 N N . GLU A 1 74 ? 1.612 2.575 9.712 1.00 98.31 74 GLU A N 1
ATOM 604 C CA . GLU A 1 74 ? 2.857 1.826 9.502 1.00 98.31 74 GLU A CA 1
ATOM 605 C C . GLU A 1 74 ? 3.188 1.671 8.017 1.00 98.31 74 GLU A C 1
ATOM 607 O O . GLU A 1 74 ? 4.324 1.917 7.615 1.00 98.31 74 GLU A O 1
ATOM 612 N N . ILE A 1 75 ? 2.194 1.338 7.187 1.00 98.19 75 ILE A N 1
ATOM 613 C CA . ILE A 1 75 ? 2.370 1.269 5.732 1.00 98.19 75 ILE A CA 1
ATOM 614 C C . ILE A 1 75 ? 2.841 2.621 5.195 1.00 98.19 75 ILE A C 1
ATOM 616 O O . ILE A 1 75 ? 3.806 2.674 4.441 1.00 98.19 75 ILE A O 1
ATOM 620 N N . TRP A 1 76 ? 2.203 3.718 5.606 1.00 98.38 76 TRP A N 1
ATOM 621 C CA . TRP A 1 76 ? 2.591 5.071 5.213 1.00 98.38 76 TRP A CA 1
ATOM 622 C C . TRP A 1 76 ? 4.039 5.398 5.592 1.00 98.38 76 TRP A C 1
ATOM 624 O O . TRP A 1 76 ? 4.779 5.940 4.769 1.00 98.38 76 TRP A O 1
ATOM 634 N N . LEU A 1 77 ? 4.457 5.034 6.809 1.00 97.94 77 LEU A N 1
ATOM 635 C CA . LEU A 1 77 ? 5.826 5.238 7.276 1.00 97.94 77 LEU A CA 1
ATOM 636 C C . LEU A 1 77 ? 6.828 4.441 6.430 1.00 97.94 77 LEU A C 1
ATOM 638 O O . LEU A 1 77 ? 7.846 4.988 6.004 1.00 97.94 77 LEU A O 1
ATOM 642 N N . GLN A 1 78 ? 6.531 3.168 6.160 1.00 97.25 78 GLN A N 1
ATOM 643 C CA . GLN A 1 78 ? 7.418 2.299 5.391 1.00 97.25 78 GLN A CA 1
ATOM 644 C C . GLN A 1 78 ? 7.484 2.717 3.916 1.00 97.25 78 GLN A C 1
ATOM 646 O O . GLN A 1 78 ? 8.569 2.757 3.343 1.00 97.25 78 GLN A O 1
ATOM 651 N N . VAL A 1 79 ? 6.360 3.114 3.314 1.00 96.75 79 VAL A N 1
ATOM 652 C CA . VAL A 1 79 ? 6.313 3.667 1.951 1.00 96.75 79 VAL A CA 1
ATOM 653 C C . VAL A 1 79 ? 7.178 4.919 1.849 1.00 96.75 79 VAL A C 1
ATOM 655 O O . VAL A 1 79 ? 8.026 5.001 0.963 1.00 96.75 79 VAL A O 1
ATOM 658 N N . ASN A 1 80 ? 7.036 5.858 2.786 1.00 95.50 80 ASN A N 1
ATOM 659 C CA . ASN A 1 80 ? 7.831 7.082 2.768 1.00 95.50 80 ASN A CA 1
ATOM 660 C C . ASN A 1 80 ? 9.327 6.822 2.975 1.00 95.50 80 ASN A C 1
ATOM 662 O O . ASN A 1 80 ? 10.163 7.475 2.357 1.00 95.50 80 ASN A O 1
ATOM 666 N N . ARG A 1 81 ? 9.683 5.845 3.811 1.00 94.00 81 ARG A N 1
ATOM 667 C CA . ARG A 1 81 ? 11.080 5.458 4.025 1.00 94.00 81 ARG A CA 1
ATOM 668 C C . ARG A 1 81 ? 11.699 4.799 2.791 1.00 94.00 81 ARG A C 1
ATOM 670 O O . ARG A 1 81 ? 12.839 5.095 2.437 1.00 94.00 81 ARG A O 1
ATOM 677 N N . GLU A 1 82 ? 10.973 3.878 2.165 1.00 93.75 82 GLU A N 1
ATOM 678 C CA . GLU A 1 82 ? 11.531 3.013 1.125 1.00 93.75 82 GLU A CA 1
ATOM 679 C C . GLU A 1 82 ? 11.417 3.591 -0.283 1.00 93.75 82 GLU A C 1
ATOM 681 O O . GLU A 1 82 ? 12.256 3.269 -1.127 1.00 93.75 82 GLU A O 1
ATOM 686 N N . LEU A 1 83 ? 10.420 4.444 -0.543 1.00 92.56 83 LEU A N 1
ATOM 687 C CA . LEU A 1 83 ? 10.055 4.873 -1.896 1.00 92.56 83 LEU A CA 1
ATOM 688 C C . LEU A 1 83 ? 10.197 6.383 -2.145 1.00 92.56 83 LEU A C 1
ATOM 690 O O . LEU A 1 83 ? 10.424 6.773 -3.289 1.00 92.56 83 LEU A O 1
ATOM 694 N N . THR A 1 84 ? 10.147 7.240 -1.121 1.00 88.06 84 THR A N 1
ATOM 695 C CA . THR A 1 84 ? 10.277 8.695 -1.322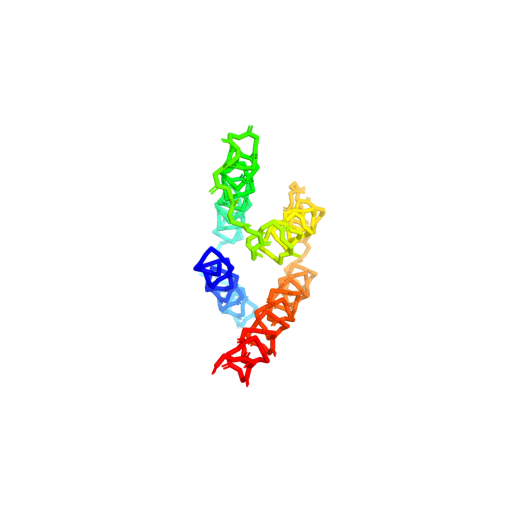 1.00 88.06 84 THR A CA 1
ATOM 696 C C . THR A 1 84 ? 11.712 9.086 -1.685 1.00 88.06 84 THR A C 1
ATOM 698 O O . THR A 1 84 ? 12.661 8.731 -0.989 1.00 88.06 84 THR A O 1
ATOM 701 N N . GLY A 1 85 ? 11.873 9.837 -2.782 1.00 72.81 85 GLY A N 1
ATOM 702 C CA . GLY A 1 85 ? 13.160 10.409 -3.204 1.00 72.81 85 GLY A CA 1
ATOM 703 C C . GLY A 1 85 ? 14.225 9.386 -3.614 1.00 72.81 85 GLY A C 1
ATOM 704 O O . GLY A 1 85 ? 15.411 9.711 -3.614 1.00 72.81 85 GLY A O 1
ATOM 705 N N . ASN A 1 86 ? 13.833 8.147 -3.925 1.00 65.94 86 ASN A N 1
ATOM 706 C CA . ASN A 1 86 ? 14.787 7.077 -4.188 1.00 65.94 86 ASN A CA 1
ATOM 707 C C . ASN A 1 86 ? 15.178 6.956 -5.662 1.00 65.94 86 ASN A C 1
ATOM 709 O O . ASN A 1 86 ? 14.360 6.606 -6.505 1.00 65.94 86 ASN A O 1
ATOM 713 N N . ASN A 1 87 ? 16.482 7.092 -5.919 1.00 71.81 87 ASN A N 1
ATOM 714 C CA . ASN A 1 87 ? 17.156 6.655 -7.148 1.00 71.81 87 ASN A CA 1
ATOM 715 C C . ASN A 1 87 ? 17.749 5.246 -6.971 1.00 71.81 87 ASN A C 1
ATOM 717 O O . ASN A 1 87 ? 18.885 4.982 -7.365 1.00 71.81 87 ASN A O 1
ATOM 721 N N . LYS A 1 88 ? 17.017 4.355 -6.291 1.00 84.12 88 LYS A N 1
ATOM 722 C CA . LYS A 1 88 ? 17.475 2.981 -6.057 1.00 84.12 88 LYS A CA 1
ATOM 723 C C . LYS A 1 88 ? 17.598 2.229 -7.389 1.00 84.12 88 LYS A C 1
ATOM 725 O O . LYS A 1 88 ? 16.746 2.416 -8.261 1.00 84.12 88 LYS A O 1
ATOM 730 N N . PRO A 1 89 ? 18.590 1.334 -7.540 1.00 87.25 89 PRO A N 1
ATOM 731 C CA . PRO A 1 89 ? 18.616 0.390 -8.652 1.00 87.25 89 PRO A CA 1
ATOM 732 C C . PRO A 1 89 ? 17.326 -0.442 -8.712 1.00 87.25 89 PRO A C 1
ATOM 734 O O . PRO A 1 89 ? 16.748 -0.772 -7.674 1.00 87.25 89 PRO A O 1
ATOM 737 N N . LEU A 1 90 ? 16.908 -0.847 -9.918 1.00 86.38 90 LEU A N 1
ATOM 738 C CA . LEU A 1 90 ? 15.650 -1.582 -10.138 1.00 86.38 90 LEU A CA 1
ATOM 739 C C . LEU A 1 90 ? 15.502 -2.830 -9.253 1.00 86.38 90 LEU A C 1
ATOM 741 O O . LEU A 1 90 ? 14.415 -3.094 -8.754 1.00 86.38 90 LEU A O 1
ATOM 745 N N . TYR A 1 91 ? 16.583 -3.577 -9.014 1.00 87.12 91 TYR A N 1
ATOM 746 C CA . TYR A 1 91 ? 16.549 -4.761 -8.149 1.00 87.12 91 TYR A CA 1
ATOM 747 C C . TYR A 1 91 ? 16.253 -4.423 -6.678 1.00 87.12 91 TYR A C 1
ATOM 749 O O . TYR A 1 91 ? 15.473 -5.113 -6.022 1.00 87.12 91 TYR A O 1
ATOM 757 N N . GLU A 1 92 ? 16.843 -3.350 -6.146 1.00 90.88 92 GLU A N 1
ATOM 758 C CA . GLU A 1 92 ? 16.551 -2.917 -4.776 1.00 90.88 92 GLU A CA 1
ATOM 759 C C . GLU A 1 92 ? 15.117 -2.421 -4.651 1.00 90.88 92 GLU A C 1
ATOM 761 O O . GLU A 1 92 ? 14.444 -2.713 -3.665 1.00 90.88 92 GLU A O 1
ATOM 766 N N . LEU A 1 93 ? 14.638 -1.715 -5.673 1.00 91.50 93 LEU A N 1
ATOM 767 C CA . LEU A 1 93 ? 13.259 -1.270 -5.738 1.00 91.50 93 LEU A CA 1
ATOM 768 C C . LEU A 1 93 ? 12.284 -2.459 -5.785 1.00 91.50 93 LEU A C 1
ATOM 770 O O . LEU A 1 93 ? 11.299 -2.448 -5.051 1.00 91.50 93 LEU A O 1
ATOM 774 N N . ALA A 1 94 ? 12.585 -3.508 -6.559 1.00 92.19 94 ALA A N 1
ATOM 775 C CA . ALA A 1 94 ? 11.810 -4.752 -6.583 1.00 92.19 94 ALA A CA 1
ATOM 776 C C . ALA A 1 94 ? 11.685 -5.367 -5.181 1.00 92.19 94 ALA A C 1
ATOM 778 O O . ALA A 1 94 ? 10.590 -5.705 -4.731 1.00 92.19 94 ALA A O 1
ATOM 779 N N . ARG A 1 95 ? 12.812 -5.447 -4.458 1.00 94.38 95 ARG A N 1
ATOM 780 C CA . ARG A 1 95 ? 12.848 -5.946 -3.079 1.00 94.38 95 ARG A CA 1
ATOM 781 C C . ARG A 1 95 ? 11.977 -5.093 -2.153 1.00 94.38 95 ARG A C 1
ATOM 783 O O . ARG A 1 95 ? 11.160 -5.650 -1.427 1.00 94.38 95 ARG A O 1
ATOM 790 N N . CYS A 1 96 ? 12.107 -3.766 -2.203 1.00 94.81 96 CYS A N 1
ATOM 791 C CA . CYS A 1 96 ? 11.291 -2.856 -1.392 1.00 94.81 96 CYS A CA 1
ATOM 792 C C . CYS A 1 96 ? 9.788 -3.032 -1.673 1.00 94.81 96 CYS A C 1
ATOM 794 O O . CYS A 1 96 ? 8.989 -3.067 -0.738 1.00 94.81 96 CYS A O 1
ATOM 796 N N . ILE A 1 97 ? 9.390 -3.178 -2.942 1.00 95.44 97 ILE A N 1
ATOM 797 C CA . ILE A 1 97 ? 7.988 -3.414 -3.316 1.00 95.44 97 ILE A CA 1
ATOM 798 C C . ILE A 1 97 ? 7.496 -4.771 -2.794 1.00 95.44 97 ILE A C 1
ATOM 800 O O . ILE A 1 97 ? 6.428 -4.827 -2.188 1.00 95.44 97 ILE A O 1
ATOM 804 N N . THR A 1 98 ? 8.290 -5.836 -2.924 1.00 96.31 98 THR A N 1
ATOM 805 C CA . THR A 1 98 ? 7.953 -7.169 -2.387 1.00 96.31 98 THR A CA 1
ATOM 806 C C . THR A 1 98 ? 7.759 -7.142 -0.863 1.00 96.31 98 THR A C 1
ATOM 808 O O . THR A 1 98 ? 6.824 -7.746 -0.325 1.00 96.31 98 THR A O 1
ATOM 811 N N . GLU A 1 99 ? 8.619 -6.417 -0.144 1.00 97.12 99 GLU A N 1
ATOM 812 C CA . GLU A 1 99 ? 8.518 -6.239 1.310 1.00 97.12 99 GLU A CA 1
ATOM 813 C C . GLU A 1 99 ? 7.250 -5.465 1.700 1.00 97.12 99 GLU A C 1
ATOM 815 O O . GLU A 1 99 ? 6.546 -5.857 2.633 1.00 97.12 99 GLU A O 1
ATOM 820 N N . LEU A 1 100 ? 6.906 -4.413 0.953 1.00 97.81 100 LEU A N 1
ATOM 821 C CA . LEU A 1 100 ? 5.670 -3.654 1.152 1.00 97.81 100 LEU A CA 1
ATOM 822 C C . LEU A 1 100 ? 4.419 -4.497 0.866 1.00 97.81 100 LEU A C 1
ATOM 824 O O . LEU A 1 100 ? 3.476 -4.456 1.654 1.00 97.81 100 LEU A O 1
ATOM 828 N N . ILE A 1 101 ? 4.412 -5.296 -0.204 1.00 98.00 101 ILE A N 1
ATOM 829 C CA . ILE A 1 101 ? 3.329 -6.250 -0.506 1.00 98.00 101 ILE A CA 1
ATOM 830 C C . ILE A 1 101 ? 3.135 -7.204 0.673 1.00 98.00 101 ILE A C 1
ATOM 832 O O . ILE A 1 101 ? 2.021 -7.360 1.172 1.00 98.00 101 ILE A O 1
ATOM 836 N N . SER A 1 102 ? 4.229 -7.778 1.176 1.00 97.94 102 SER A N 1
ATOM 837 C CA . SER A 1 102 ? 4.202 -8.699 2.316 1.00 97.94 102 SER A CA 1
ATOM 838 C C . SER A 1 102 ? 3.639 -8.040 3.580 1.00 97.94 102 SER A C 1
ATOM 840 O O . SER A 1 102 ? 2.823 -8.645 4.279 1.00 97.94 102 SER A O 1
ATOM 842 N N . LEU A 1 103 ? 4.016 -6.786 3.854 1.00 98.12 103 LEU A N 1
ATOM 843 C CA . LEU A 1 103 ? 3.497 -6.005 4.980 1.00 98.12 103 LEU A CA 1
ATOM 844 C C . LEU A 1 103 ? 1.983 -5.777 4.870 1.00 98.12 103 LEU A C 1
ATOM 846 O O . LEU A 1 103 ? 1.246 -5.975 5.839 1.00 98.12 103 LEU A O 1
ATOM 850 N N . VAL A 1 104 ? 1.500 -5.377 3.693 1.00 97.56 104 VAL A N 1
ATOM 851 C CA . VAL A 1 104 ? 0.068 -5.124 3.483 1.00 97.56 104 VAL A CA 1
ATOM 852 C C . VAL A 1 104 ? -0.730 -6.427 3.567 1.00 97.56 104 VAL A C 1
ATOM 854 O O . VAL A 1 104 ? -1.763 -6.459 4.240 1.00 97.56 104 VAL A O 1
ATOM 857 N N . SER A 1 105 ? -0.228 -7.517 2.981 1.00 97.19 105 SER A N 1
ATOM 858 C CA . SER A 1 105 ? -0.817 -8.859 3.087 1.00 97.19 105 SER A CA 1
ATOM 859 C C . SER A 1 105 ? -0.909 -9.344 4.531 1.00 97.19 105 SER A C 1
ATOM 861 O O . SER A 1 105 ? -1.950 -9.854 4.950 1.00 97.19 105 SER A O 1
ATOM 863 N N . PHE A 1 106 ? 0.148 -9.138 5.324 1.00 96.38 106 PHE A N 1
ATOM 864 C CA . PHE A 1 106 ? 0.143 -9.451 6.752 1.00 96.38 106 PHE A CA 1
ATOM 865 C C . PHE A 1 106 ? -0.994 -8.723 7.476 1.00 96.38 106 PHE A C 1
ATOM 867 O O . PHE A 1 106 ? -1.741 -9.335 8.246 1.00 96.38 106 PHE A O 1
ATOM 874 N N . TYR A 1 107 ? -1.164 -7.429 7.201 1.00 96.25 107 TYR A N 1
ATOM 875 C CA . TYR A 1 107 ? -2.234 -6.645 7.801 1.00 96.25 107 TYR A CA 1
ATOM 876 C C . TYR A 1 107 ? -3.622 -7.106 7.368 1.00 96.25 107 TYR A C 1
ATOM 878 O O . TYR A 1 107 ? -4.482 -7.285 8.230 1.00 96.25 107 TYR A O 1
ATOM 886 N N . LEU A 1 108 ? -3.839 -7.354 6.076 1.00 95.62 108 LEU A N 1
ATOM 887 C CA . LEU A 1 108 ? -5.107 -7.881 5.567 1.00 95.62 108 LEU A CA 1
ATOM 888 C C . LEU A 1 108 ? -5.479 -9.197 6.265 1.00 95.62 108 LEU A C 1
ATOM 890 O O . LEU A 1 108 ? -6.524 -9.261 6.913 1.00 95.62 108 LEU A O 1
ATOM 894 N N . SER A 1 109 ? -4.569 -10.177 6.268 1.00 94.06 109 SER A N 1
ATOM 895 C CA . SER A 1 109 ? -4.764 -11.477 6.926 1.00 94.06 109 SER A CA 1
ATOM 896 C C . SER A 1 109 ? -5.054 -11.335 8.425 1.00 94.06 109 SER A C 1
ATOM 898 O O . SER A 1 109 ? -5.943 -11.989 8.975 1.00 94.06 109 SER A O 1
ATOM 900 N N . ARG A 1 110 ? -4.3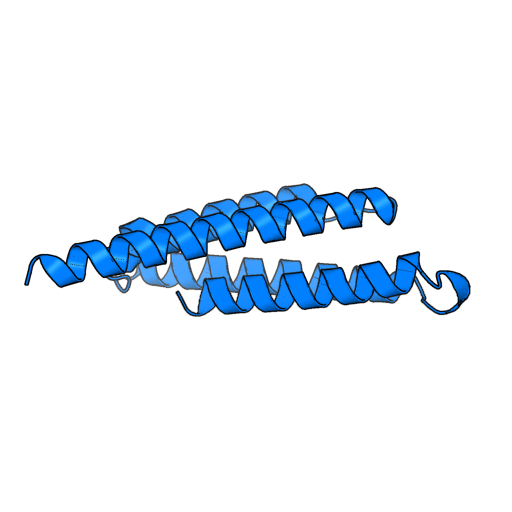16 -10.467 9.127 1.00 91.25 110 ARG A N 1
ATOM 901 C CA . ARG A 1 110 ? -4.507 -10.247 10.569 1.00 91.25 110 ARG A CA 1
ATOM 902 C C . ARG A 1 110 ? -5.864 -9.621 10.885 1.00 91.25 110 ARG A C 1
ATOM 904 O O . ARG A 1 110 ? -6.450 -9.922 11.927 1.00 91.25 110 ARG A O 1
ATOM 911 N N . ILE A 1 111 ? -6.341 -8.719 10.036 1.00 91.50 111 ILE A N 1
ATOM 912 C CA . ILE A 1 111 ? -7.619 -8.035 10.231 1.00 91.50 111 ILE A CA 1
ATOM 913 C C . ILE A 1 111 ? -8.776 -8.988 9.919 1.00 91.50 111 ILE A C 1
ATOM 915 O O . ILE A 1 111 ? -9.713 -9.065 10.713 1.00 91.50 111 ILE A O 1
ATOM 919 N N . GLU A 1 112 ? -8.689 -9.749 8.827 1.00 88.31 112 GLU A N 1
ATOM 920 C CA . GLU A 1 112 ? -9.673 -10.779 8.464 1.00 88.31 112 GLU A CA 1
ATOM 921 C C . GLU A 1 112 ? -9.822 -11.825 9.573 1.00 88.31 112 GLU A C 1
ATOM 923 O O . GLU A 1 112 ? -10.921 -12.015 10.096 1.00 88.31 112 GLU A O 1
ATOM 928 N N . GLY A 1 113 ? -8.708 -12.389 10.054 1.00 81.56 113 GLY A N 1
ATOM 929 C CA . GLY A 1 113 ? -8.732 -13.383 11.130 1.00 81.56 113 GLY A CA 1
ATOM 930 C C . GLY A 1 113 ? -9.279 -12.869 12.472 1.00 81.56 113 GLY A C 1
ATOM 931 O O . GLY A 1 113 ? -9.718 -13.668 13.301 1.00 81.56 113 GLY A O 1
ATOM 932 N N . ASN A 1 114 ? -9.278 -11.553 12.716 1.00 75.69 114 ASN A N 1
ATOM 933 C CA . ASN A 1 114 ? -9.923 -10.956 13.893 1.00 75.69 114 ASN A CA 1
ATOM 934 C C . ASN A 1 114 ? -11.409 -10.656 13.662 1.00 75.69 114 ASN A C 1
ATOM 936 O O . ASN A 1 114 ? -12.196 -10.730 14.606 1.00 75.69 114 ASN A O 1
ATOM 940 N N . ASN A 1 115 ? -11.804 -10.330 12.431 1.00 64.81 115 ASN A N 1
ATOM 941 C CA . ASN A 1 115 ? -13.202 -10.097 12.084 1.00 64.81 115 ASN A CA 1
ATOM 942 C C . ASN A 1 115 ? -14.029 -11.386 12.230 1.00 64.81 115 ASN A C 1
ATOM 944 O O . ASN A 1 115 ? -15.128 -11.357 12.781 1.00 64.81 115 ASN A O 1
ATOM 948 N N . ASP A 1 116 ? -13.455 -12.528 11.844 1.00 61.59 116 ASP A N 1
ATOM 949 C CA . ASP A 1 116 ? -14.098 -13.837 12.001 1.00 61.59 116 ASP A CA 1
ATOM 950 C C . ASP A 1 116 ? -14.270 -14.234 13.472 1.00 61.59 116 ASP A C 1
ATOM 952 O O . ASP A 1 116 ? -15.331 -14.708 13.873 1.00 61.59 116 ASP A O 1
ATOM 956 N N . LYS A 1 117 ? -13.273 -13.961 14.323 1.00 59.41 117 LYS A N 1
ATOM 957 C CA . LYS A 1 117 ? -13.365 -14.245 15.767 1.00 59.41 117 LYS A CA 1
ATOM 958 C C . LYS A 1 117 ? -14.411 -13.387 16.478 1.00 59.41 117 LYS A C 1
ATOM 960 O O . LYS A 1 117 ? -15.076 -13.878 17.384 1.00 59.41 117 LYS A O 1
ATOM 965 N N . ASN A 1 118 ? -14.589 -12.136 16.054 1.00 56.66 118 ASN A N 1
ATOM 966 C CA . ASN A 1 118 ? -15.609 -11.250 16.619 1.00 56.66 118 ASN A CA 1
ATOM 967 C C . ASN A 1 118 ? -17.035 -11.611 16.165 1.00 56.66 118 ASN A C 1
ATOM 969 O O . ASN A 1 118 ? -17.988 -11.264 16.854 1.00 56.66 118 ASN A O 1
ATOM 973 N N . ARG A 1 119 ? -17.198 -12.332 15.045 1.00 52.41 119 ARG A N 1
ATOM 974 C CA . ARG A 1 119 ? -18.502 -12.840 14.580 1.00 52.41 119 ARG A CA 1
ATOM 975 C C . ARG A 1 119 ? -18.980 -14.091 15.318 1.00 52.41 119 ARG A C 1
ATOM 977 O O . ARG A 1 119 ? -20.178 -14.309 15.386 1.00 52.41 119 ARG A O 1
ATOM 984 N N . ILE A 1 120 ? -18.072 -14.897 15.871 1.00 49.81 120 ILE A N 1
ATOM 985 C CA . ILE A 1 120 ? -18.415 -16.135 16.603 1.00 49.81 120 ILE A CA 1
ATOM 986 C C . ILE A 1 120 ? -18.948 -15.834 18.021 1.00 49.81 120 ILE A C 1
ATOM 988 O O . ILE A 1 120 ? -19.535 -16.698 18.663 1.00 49.81 120 ILE A O 1
ATOM 992 N N . LEU A 1 121 ? -18.764 -14.606 18.513 1.00 47.22 121 LEU A N 1
ATOM 993 C CA . LEU A 1 121 ? -19.163 -14.183 19.860 1.00 47.22 121 LEU A CA 1
ATOM 994 C C . LEU A 1 121 ? -20.539 -13.487 19.927 1.00 47.22 121 LEU A C 1
ATOM 996 O O . LEU A 1 121 ? -20.851 -12.905 20.965 1.00 47.22 121 LEU A O 1
ATOM 1000 N N . HIS A 1 122 ? -21.347 -13.541 18.862 1.00 38.16 122 HIS A N 1
ATOM 1001 C CA . HIS A 1 122 ? -22.681 -12.930 18.801 1.00 38.16 122 HIS A CA 1
ATOM 1002 C C . HIS A 1 122 ? -23.790 -13.942 18.526 1.00 38.16 122 HIS A C 1
ATOM 1004 O O . HIS A 1 122 ? -23.631 -14.752 17.586 1.00 38.16 122 HIS A O 1
#

Organism: NCBI:txid224729

Sequence (122 aa):
MIRLIEIYSRLEAVDGFLALMLQQPENYRERIIHDRIVGFVEYVDSVNSAVWGQQRQGKLCDFDTRYILPAISEIWLQVNRELTGNNKPLYELARCITELISLVSFYLSRIEGNNDKNRILH

Foldseek 3Di:
DVLLVVLLVLLVVLLVVLVVCVVPVVVDDPVVSLVSLVVSLVSLVVVLVVLVVCVVVVNDDPLCVVQVNVLSVVLNVLSCVQRPPDPDDSVSNSVSSVVSSVSSVVSVVVSVVVVVVVVVVD

pLDDT: mean 90.13, std 11.48, range [38.16, 98.38]

Secondary structure (DSSP, 8-state):
-HHHHHHHHHHHHHHHHHHHHHH-GGGS-HHHHHHHHHHHHHHHHHHHHHHHHHHHTT-S-HHIIIIIHHHHHHHHHHHHHHHTT----HHHHHHHHHHHHHHHHHHHHHHHHHHHHHHTT-